Protein AF-A0AAW2PCG7-F1 (afdb_monomer_lite)

InterPro domains:
  IPR026899 1,3-beta-glucan synthase component FKS1-like, domain-1 [PF14288] (42-152)
  IPR026899 1,3-beta-glucan synthase component FKS1-like, domain-1 [SM01205] (40-154)

Secondary structure (DSSP, 8-state):
--HHHHHHHHHHHTHHHHHHHHHTT---S----SSTHHHHHHHHHHHHHHHHHHH-GGGGG-HHHHHHHHHHHHHHHHHHHHS-S---S---------TTHHIIIIIHHHHHHHHHHHHHTGGGTS-GGGS--HHHHHHGGGSGGGGGGTTTT-TTSTTT-------------

pLDDT: mean 79.37, std 17.83, range [31.77, 96.06]

Organism: NCBI:txid2727405

Foldseek 3Di:
DDPVVLVVVLCVLCVLLVVLCVLLVHDALQDADPDPRRSVSSVVLVVLLVVLCVLQVVLVLLSLLSSLVSRVVSVVVCCVPPNPDDPPPPDPPPPDPDPCCCNVQPRVLLVVLQVVLVVQCVVVPDDPVRGDHSVNLSVCSSDNCVCVCDVSGDCPDPSNDDVPVPPPPPPDD

Structure (mmCIF, N/CA/C/O backbone):
data_AF-A0AAW2PCG7-F1
#
_entry.id   AF-A0AAW2PCG7-F1
#
loop_
_atom_site.group_PDB
_atom_site.id
_atom_site.type_symbol
_atom_site.label_atom_id
_atom_site.label_alt_id
_atom_site.label_comp_id
_atom_site.label_asym_id
_atom_site.label_entity_id
_atom_site.label_seq_id
_atom_site.pdbx_PDB_ins_code
_atom_site.Cartn_x
_atom_site.Cartn_y
_atom_site.Cartn_z
_atom_site.occupancy
_atom_site.B_iso_or_equiv
_atom_site.auth_seq_id
_atom_site.auth_comp_id
_atom_site.auth_asym_id
_atom_site.auth_atom_id
_atom_site.pdbx_PDB_model_num
ATOM 1 N N . MET A 1 1 ? 22.331 11.248 -18.973 1.00 53.97 1 MET A N 1
ATOM 2 C CA . MET A 1 1 ? 22.014 10.977 -17.553 1.00 53.97 1 MET A CA 1
ATOM 3 C C . MET A 1 1 ? 22.483 9.570 -17.226 1.00 53.97 1 MET A C 1
ATOM 5 O O . MET A 1 1 ? 22.147 8.647 -17.962 1.00 53.97 1 MET A O 1
ATOM 9 N N . ASP A 1 2 ? 23.290 9.409 -16.181 1.00 66.88 2 ASP A N 1
ATOM 10 C CA . ASP A 1 2 ? 24.034 8.170 -15.940 1.00 66.88 2 ASP A CA 1
ATOM 11 C C . ASP A 1 2 ? 23.130 7.030 -15.456 1.00 66.88 2 ASP A C 1
ATOM 13 O O . ASP A 1 2 ? 22.464 7.136 -14.426 1.00 66.88 2 ASP A O 1
ATOM 17 N N . SER A 1 3 ? 23.147 5.901 -16.172 1.00 68.06 3 SER A N 1
ATOM 18 C CA . SER A 1 3 ? 22.437 4.658 -15.810 1.00 68.06 3 SER A CA 1
ATOM 19 C C . SER A 1 3 ? 22.744 4.192 -14.374 1.00 68.06 3 SER A C 1
ATOM 21 O O . SER A 1 3 ? 21.878 3.680 -13.664 1.00 68.06 3 SER A O 1
ATOM 23 N N . ASN A 1 4 ? 23.960 4.475 -13.897 1.00 78.56 4 ASN A N 1
ATOM 24 C CA . ASN A 1 4 ? 24.407 4.200 -12.531 1.00 78.56 4 ASN A CA 1
ATOM 25 C C . ASN A 1 4 ? 23.588 4.966 -11.467 1.00 78.56 4 ASN A C 1
ATOM 27 O O . ASN A 1 4 ? 23.285 4.421 -10.407 1.00 78.56 4 ASN A O 1
ATOM 31 N N . THR A 1 5 ? 23.180 6.204 -11.756 1.00 84.81 5 THR A N 1
ATOM 32 C CA . THR A 1 5 ? 22.424 7.057 -10.825 1.00 84.81 5 THR A CA 1
ATOM 33 C C . THR A 1 5 ? 20.992 6.564 -10.643 1.00 84.81 5 THR A C 1
ATOM 35 O O . THR A 1 5 ? 20.521 6.473 -9.510 1.00 84.81 5 THR A O 1
ATOM 38 N N . PHE A 1 6 ? 20.317 6.182 -11.732 1.00 81.12 6 PHE A N 1
ATOM 39 C CA . PHE A 1 6 ? 18.970 5.610 -11.657 1.00 81.12 6 PHE A CA 1
ATOM 40 C C . PHE A 1 6 ? 18.960 4.291 -10.894 1.00 81.12 6 PHE A C 1
ATOM 42 O O . PHE A 1 6 ? 18.102 4.098 -10.040 1.00 81.12 6 PHE A O 1
ATOM 49 N N . GLN A 1 7 ? 19.940 3.415 -11.134 1.00 83.31 7 GLN A N 1
ATOM 50 C CA . GLN A 1 7 ? 20.024 2.149 -10.409 1.00 83.31 7 GLN A CA 1
ATOM 51 C C . GLN A 1 7 ? 20.216 2.370 -8.902 1.00 83.31 7 GLN A C 1
ATOM 53 O O . GLN A 1 7 ? 19.465 1.812 -8.111 1.00 83.31 7 GLN A O 1
ATOM 58 N N . LYS A 1 8 ? 21.128 3.264 -8.496 1.00 88.06 8 LYS A N 1
ATOM 59 C CA . LYS A 1 8 ? 21.307 3.628 -7.078 1.00 88.06 8 LYS A CA 1
ATOM 60 C C . LYS A 1 8 ? 20.030 4.180 -6.443 1.00 88.06 8 LYS A C 1
ATOM 62 O O . LYS A 1 8 ? 19.757 3.914 -5.274 1.00 88.06 8 LYS A O 1
ATOM 67 N N . LEU A 1 9 ? 19.266 4.974 -7.194 1.00 88.25 9 LEU A N 1
ATOM 68 C CA . LEU A 1 9 ? 18.009 5.539 -6.716 1.00 88.25 9 LEU A CA 1
ATOM 69 C C . LEU A 1 9 ? 16.930 4.461 -6.562 1.00 88.25 9 LEU A C 1
ATOM 71 O O . LEU A 1 9 ? 16.275 4.424 -5.523 1.00 88.25 9 LEU A O 1
ATOM 75 N N . MET A 1 10 ? 16.801 3.561 -7.542 1.00 89.56 10 MET A N 1
ATOM 76 C CA . MET A 1 10 ? 15.923 2.390 -7.464 1.00 89.56 10 MET A CA 1
ATOM 77 C C . MET A 1 10 ? 16.259 1.546 -6.234 1.00 89.56 10 MET A C 1
ATOM 79 O O . MET A 1 10 ? 15.379 1.274 -5.424 1.00 89.56 10 MET A O 1
ATOM 83 N N . ASP A 1 11 ? 17.535 1.202 -6.049 1.00 89.69 11 ASP A N 1
ATOM 84 C CA . ASP A 1 11 ? 17.985 0.370 -4.932 1.00 89.69 11 ASP A CA 1
ATOM 85 C C . ASP A 1 11 ? 17.698 1.041 -3.584 1.00 89.69 11 ASP A C 1
ATOM 87 O O . ASP A 1 11 ? 17.338 0.373 -2.620 1.00 89.69 11 ASP A O 1
ATOM 91 N N . LYS A 1 12 ? 17.816 2.374 -3.501 1.00 92.38 12 LYS A N 1
ATOM 92 C CA . LYS A 1 12 ? 17.528 3.126 -2.273 1.00 92.38 12 LYS A CA 1
ATOM 93 C C . LYS A 1 12 ? 16.031 3.219 -1.978 1.00 92.38 12 LYS A C 1
ATOM 95 O O . LYS A 1 12 ? 15.640 3.009 -0.833 1.00 92.38 12 LYS A O 1
ATOM 100 N N . ILE A 1 13 ? 15.214 3.554 -2.977 1.00 91.75 13 ILE A N 1
ATOM 101 C CA . ILE A 1 13 ? 13.763 3.738 -2.815 1.00 91.75 13 ILE A CA 1
ATOM 102 C C . ILE A 1 13 ? 13.079 2.392 -2.568 1.00 91.75 13 ILE A C 1
ATOM 104 O O . ILE A 1 13 ? 12.290 2.259 -1.636 1.00 91.75 13 ILE A O 1
ATOM 108 N N . PHE A 1 14 ? 13.428 1.375 -3.354 1.00 94.44 14 PHE A N 1
ATOM 109 C CA . PHE A 1 14 ? 12.774 0.071 -3.316 1.00 94.44 14 PHE A CA 1
ATOM 110 C C . PHE A 1 14 ? 13.431 -0.925 -2.367 1.00 94.44 14 PHE A C 1
ATOM 112 O O . PHE A 1 14 ? 12.968 -2.059 -2.295 1.00 94.44 14 PHE A O 1
ATOM 119 N N . LYS A 1 15 ? 14.445 -0.527 -1.584 1.00 93.94 15 LYS A N 1
ATOM 120 C CA . LYS A 1 15 ? 15.087 -1.403 -0.590 1.00 93.94 15 LYS A CA 1
ATOM 121 C C . LYS A 1 15 ? 14.067 -2.085 0.322 1.00 93.94 15 LYS A C 1
ATOM 123 O O . LYS A 1 15 ? 14.149 -3.294 0.543 1.00 93.94 15 LYS A O 1
ATOM 128 N N . ASN A 1 16 ? 13.116 -1.310 0.849 1.00 92.75 16 ASN A N 1
ATOM 129 C CA . ASN A 1 16 ? 12.085 -1.844 1.734 1.00 92.75 16 ASN A CA 1
ATOM 130 C C . ASN A 1 16 ? 11.155 -2.796 0.982 1.00 92.75 16 ASN A C 1
ATOM 132 O O . ASN A 1 16 ? 10.966 -3.929 1.401 1.00 92.75 16 ASN A O 1
ATOM 136 N N . TYR A 1 17 ? 10.672 -2.371 -0.186 1.00 95.5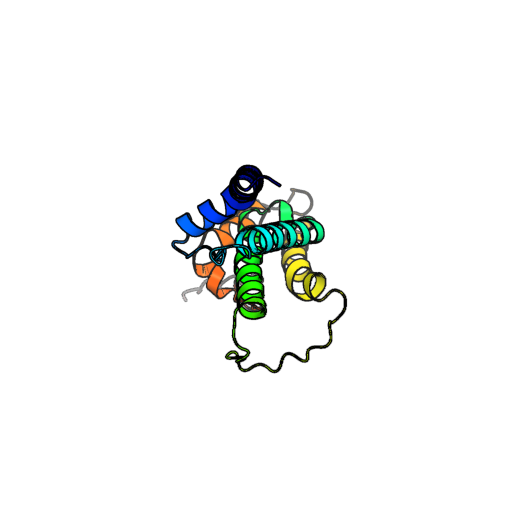6 17 TYR A N 1
ATOM 137 C CA . TYR A 1 17 ? 9.791 -3.168 -1.035 1.00 95.56 17 TYR A CA 1
ATOM 138 C C . TYR A 1 17 ? 10.409 -4.505 -1.462 1.00 95.56 17 TYR A C 1
ATOM 140 O O . TYR A 1 17 ? 9.765 -5.544 -1.366 1.00 95.56 17 TYR A O 1
ATOM 148 N N . GLN A 1 18 ? 11.673 -4.508 -1.883 1.00 93.81 18 GLN A N 1
ATOM 149 C CA . GLN A 1 18 ? 12.403 -5.728 -2.225 1.00 93.81 18 GLN A CA 1
ATOM 150 C C . GLN A 1 18 ? 12.571 -6.646 -1.010 1.00 93.81 18 GLN A C 1
ATOM 152 O O . GLN A 1 18 ? 12.459 -7.865 -1.141 1.00 93.81 18 GLN A O 1
ATOM 157 N N . SER A 1 19 ? 12.817 -6.073 0.172 1.00 94.81 19 SER A N 1
ATOM 158 C CA . SER A 1 19 ? 12.942 -6.842 1.416 1.00 94.81 19 SER A CA 1
ATOM 159 C C . SER A 1 19 ? 11.602 -7.457 1.824 1.00 94.81 19 SER A C 1
ATOM 161 O O . SER A 1 19 ? 11.557 -8.634 2.172 1.00 94.81 19 SER A O 1
ATOM 163 N N . TRP A 1 20 ? 10.516 -6.695 1.694 1.00 96.06 20 TRP A N 1
ATOM 164 C CA . TRP A 1 20 ? 9.143 -7.142 1.911 1.00 96.06 20 TRP A CA 1
ATOM 165 C C . TRP A 1 20 ? 8.744 -8.261 0.940 1.00 96.06 20 TRP A C 1
ATOM 167 O O . TRP A 1 20 ? 8.284 -9.313 1.376 1.00 96.06 20 TRP A O 1
ATOM 177 N N . CYS A 1 21 ? 9.023 -8.105 -0.361 1.00 94.31 21 CYS A N 1
ATOM 178 C CA . CYS A 1 21 ? 8.752 -9.146 -1.359 1.00 94.31 21 CYS A CA 1
ATOM 179 C C . CYS A 1 21 ? 9.522 -10.435 -1.057 1.00 94.31 21 CYS A C 1
ATOM 181 O O . CYS A 1 21 ? 8.969 -11.529 -1.122 1.00 94.31 21 CYS A O 1
ATOM 183 N N . LYS A 1 22 ? 10.803 -10.306 -0.683 1.00 93.69 22 LYS A N 1
ATOM 184 C CA . LYS A 1 22 ? 11.638 -11.446 -0.298 1.00 93.69 22 LYS A CA 1
ATOM 185 C C . LYS A 1 22 ? 11.087 -12.164 0.934 1.00 93.69 22 LYS A C 1
ATOM 187 O O . LYS A 1 22 ? 11.132 -13.389 0.975 1.00 93.69 22 LYS A O 1
ATOM 192 N N . TYR A 1 23 ? 10.610 -11.412 1.922 1.00 94.06 23 TYR A N 1
ATOM 193 C CA . TYR A 1 23 ? 10.042 -11.962 3.149 1.00 94.06 23 TYR A CA 1
ATOM 194 C C . TYR A 1 23 ? 8.734 -12.718 2.890 1.00 94.06 23 TYR A C 1
ATOM 196 O O . TYR A 1 23 ? 8.560 -13.816 3.400 1.00 94.06 23 TYR A O 1
ATOM 204 N N . LEU A 1 24 ? 7.848 -12.163 2.059 1.00 93.06 24 LEU A N 1
ATOM 205 C CA . LEU A 1 24 ? 6.571 -12.784 1.682 1.00 93.06 24 LEU A CA 1
ATOM 206 C C . LEU A 1 24 ? 6.679 -13.781 0.521 1.00 93.06 24 LEU A C 1
ATOM 208 O O . LEU A 1 24 ? 5.662 -14.208 -0.019 1.00 93.06 24 LEU A O 1
ATOM 212 N N . HIS A 1 25 ? 7.900 -14.104 0.089 1.00 91.62 25 HIS A N 1
ATOM 213 C CA . HIS A 1 25 ? 8.165 -15.009 -1.028 1.00 91.62 25 HIS A CA 1
ATOM 214 C C . HIS A 1 25 ? 7.415 -14.651 -2.329 1.00 91.62 25 HIS A C 1
ATOM 216 O O . HIS A 1 25 ? 7.074 -15.534 -3.116 1.00 91.62 25 HIS A O 1
ATOM 222 N N . CYS A 1 26 ? 7.187 -13.358 -2.587 1.00 90.50 26 CYS A N 1
ATOM 223 C CA . CYS A 1 26 ? 6.535 -12.878 -3.805 1.00 90.50 26 CYS A CA 1
ATOM 224 C C . CYS A 1 26 ? 7.533 -12.239 -4.784 1.00 90.50 26 CYS A C 1
ATOM 226 O O . CYS A 1 26 ? 8.613 -11.772 -4.411 1.00 90.50 26 CYS A O 1
ATOM 228 N N . THR A 1 27 ? 7.174 -12.235 -6.070 1.00 89.38 27 THR A N 1
ATOM 229 C CA . THR A 1 27 ? 8.021 -11.655 -7.121 1.00 89.38 27 THR A CA 1
ATOM 230 C C . THR A 1 27 ? 7.854 -10.132 -7.136 1.00 89.38 27 THR A C 1
ATOM 232 O O . THR A 1 27 ? 6.720 -9.659 -7.186 1.00 89.38 27 THR A O 1
ATOM 235 N N . PRO A 1 28 ? 8.939 -9.338 -7.098 1.00 89.75 28 PRO A N 1
ATOM 236 C CA . PRO A 1 28 ? 8.837 -7.886 -7.200 1.00 89.75 28 PRO A CA 1
ATOM 237 C C . PRO A 1 28 ? 8.317 -7.441 -8.575 1.00 89.75 28 PRO A C 1
ATOM 239 O O . PRO A 1 28 ? 8.891 -7.804 -9.600 1.00 89.75 28 PRO A O 1
ATOM 242 N N . ASN A 1 29 ? 7.321 -6.554 -8.600 1.00 89.31 29 ASN A N 1
ATOM 243 C CA . ASN A 1 29 ? 6.749 -5.977 -9.824 1.00 89.31 29 ASN A CA 1
ATOM 244 C C . ASN A 1 29 ? 7.576 -4.778 -10.319 1.00 89.31 29 ASN A C 1
ATOM 246 O O . ASN A 1 29 ? 7.074 -3.667 -10.466 1.00 89.31 29 ASN A O 1
ATOM 250 N N . LEU A 1 30 ? 8.876 -4.997 -10.529 1.00 85.19 30 LEU A N 1
ATOM 251 C CA . LEU A 1 30 ? 9.836 -4.005 -11.038 1.00 85.19 30 LEU A CA 1
ATOM 252 C C . LEU A 1 30 ? 10.434 -4.448 -12.381 1.00 85.19 30 LEU A C 1
ATOM 254 O O . LEU A 1 30 ? 11.614 -4.212 -12.660 1.00 85.19 30 LEU A O 1
ATOM 258 N N . GLU A 1 31 ? 9.637 -5.138 -13.196 1.00 78.81 31 GLU A N 1
ATOM 259 C CA . GLU A 1 31 ? 10.074 -5.616 -14.501 1.00 78.81 31 GLU A CA 1
ATOM 260 C C . GLU A 1 31 ? 10.397 -4.447 -15.427 1.00 78.81 31 GLU A C 1
ATOM 262 O O . GLU A 1 31 ? 9.618 -3.518 -15.626 1.00 78.81 31 GLU A O 1
ATOM 267 N N . CYS A 1 32 ? 11.597 -4.491 -15.993 1.00 71.94 32 CYS A N 1
ATOM 268 C CA . CYS A 1 32 ? 12.137 -3.399 -16.771 1.00 71.94 32 CYS A CA 1
ATOM 269 C C . CYS A 1 32 ? 12.572 -3.937 -18.138 1.00 71.94 32 CYS A C 1
ATOM 271 O O . CYS A 1 32 ? 13.465 -4.791 -18.186 1.00 71.94 32 CYS A O 1
ATOM 273 N N . PRO A 1 33 ? 11.969 -3.473 -19.247 1.00 71.88 33 PRO A N 1
ATOM 274 C CA . PRO A 1 33 ? 12.361 -3.908 -20.578 1.00 71.88 33 PRO A CA 1
ATOM 275 C C . PRO A 1 33 ? 13.833 -3.586 -20.845 1.00 71.88 33 PRO A C 1
ATOM 277 O O . PRO A 1 33 ? 14.361 -2.564 -20.399 1.00 71.88 33 PRO A O 1
ATOM 280 N N . TRP A 1 34 ? 14.490 -4.449 -21.616 1.00 68.88 34 TRP A N 1
ATOM 281 C CA . TRP A 1 34 ? 15.884 -4.262 -22.010 1.00 68.88 34 TRP A CA 1
ATOM 282 C C . TRP A 1 34 ? 16.008 -3.118 -23.034 1.00 68.88 34 TRP A C 1
ATOM 284 O O . TRP A 1 34 ? 15.089 -2.862 -23.814 1.00 68.88 34 TRP A O 1
ATOM 294 N N . GLY A 1 35 ? 17.157 -2.435 -23.045 1.00 72.94 35 GLY A N 1
ATOM 295 C CA . GLY A 1 35 ? 17.452 -1.338 -23.979 1.00 72.94 35 GLY A CA 1
ATOM 296 C C . GLY A 1 35 ? 16.961 0.038 -23.511 1.00 72.94 35 GLY A C 1
ATOM 297 O O . GLY A 1 35 ? 16.889 0.312 -22.312 1.00 72.94 35 GLY A O 1
ATOM 298 N N . ASP A 1 36 ? 16.623 0.911 -24.462 1.00 70.00 36 ASP A N 1
ATOM 299 C CA . ASP A 1 36 ? 16.361 2.344 -24.223 1.00 70.00 36 ASP A CA 1
ATOM 300 C C . ASP A 1 36 ? 15.145 2.622 -23.319 1.00 70.00 36 ASP A C 1
ATOM 302 O O . ASP A 1 36 ? 15.051 3.673 -22.684 1.00 70.00 36 ASP A O 1
ATOM 306 N N . ARG A 1 37 ? 14.231 1.653 -23.185 1.00 76.69 37 ARG A N 1
ATOM 307 C CA . ARG A 1 37 ? 13.043 1.754 -22.317 1.00 76.69 37 ARG A CA 1
ATOM 308 C C . ARG A 1 37 ? 13.323 1.471 -20.840 1.00 76.69 37 ARG A C 1
ATOM 310 O O . ARG A 1 37 ? 12.449 1.699 -19.998 1.00 76.69 37 ARG A O 1
ATOM 317 N N . ARG A 1 38 ? 14.538 1.027 -20.498 1.00 81.56 38 ARG A N 1
ATOM 318 C CA . ARG A 1 38 ? 14.905 0.685 -19.119 1.00 81.56 38 ARG A CA 1
ATOM 319 C C . ARG A 1 38 ? 14.827 1.899 -18.192 1.00 81.56 38 ARG A C 1
ATOM 321 O O . ARG A 1 38 ? 14.172 1.867 -17.154 1.00 81.56 38 ARG A O 1
ATOM 328 N N . GLN A 1 39 ? 15.473 2.996 -18.582 1.00 82.50 39 GLN A N 1
ATOM 329 C CA . GLN A 1 39 ? 15.529 4.210 -17.759 1.00 82.50 39 GLN A CA 1
ATOM 330 C C . GLN A 1 39 ? 14.146 4.851 -17.596 1.00 82.50 39 GLN A C 1
ATOM 332 O O . GLN A 1 39 ? 13.805 5.316 -16.512 1.00 82.50 39 GLN A O 1
ATOM 337 N N . GLN A 1 40 ? 13.331 4.824 -18.653 1.00 84.06 40 GLN A N 1
ATOM 338 C CA . GLN A 1 40 ? 11.954 5.316 -18.612 1.00 84.06 40 GLN A CA 1
ATOM 339 C C . GLN A 1 40 ? 11.110 4.512 -17.619 1.00 84.06 40 GLN A C 1
ATOM 341 O O . GLN A 1 40 ? 10.444 5.097 -16.774 1.00 84.06 40 GLN A O 1
ATOM 346 N N . SER A 1 41 ? 11.199 3.181 -17.654 1.00 85.56 41 SER A N 1
ATOM 347 C CA . SER A 1 41 ? 10.443 2.318 -16.737 1.00 85.56 41 SER A CA 1
ATOM 348 C C . SER A 1 41 ? 10.895 2.500 -15.284 1.00 85.56 41 SER A C 1
ATOM 350 O O . SER A 1 41 ? 10.064 2.604 -14.389 1.00 85.56 41 SER A O 1
ATOM 352 N N . GLN A 1 42 ? 12.206 2.635 -15.041 1.00 87.69 42 GLN A N 1
ATOM 353 C CA . GLN A 1 42 ? 12.738 2.977 -13.714 1.00 87.69 42 GLN A CA 1
ATOM 354 C C . GLN A 1 42 ? 12.172 4.307 -13.203 1.00 87.69 42 GLN A C 1
ATOM 356 O O . GLN A 1 42 ? 11.725 4.388 -12.061 1.00 87.69 42 GLN A O 1
ATOM 361 N N . LEU A 1 43 ? 12.149 5.338 -14.053 1.00 89.00 43 LEU A N 1
ATOM 362 C CA . LEU A 1 43 ? 11.574 6.631 -13.697 1.00 89.00 43 LEU A CA 1
ATOM 363 C C . LEU A 1 43 ? 10.074 6.525 -13.397 1.00 89.00 43 LEU A C 1
ATOM 365 O O . LEU A 1 43 ? 9.621 7.137 -12.436 1.00 89.00 43 LEU A O 1
ATOM 369 N N . LEU A 1 44 ? 9.324 5.728 -14.163 1.00 90.44 44 LEU A N 1
ATOM 370 C CA . LEU A 1 44 ? 7.895 5.498 -13.933 1.00 90.44 44 LEU A CA 1
ATOM 371 C C . LEU A 1 44 ? 7.635 4.812 -12.591 1.00 90.44 44 LEU A C 1
ATOM 373 O O . LEU A 1 44 ? 6.787 5.280 -11.838 1.00 90.44 44 LEU A O 1
ATOM 377 N N . TYR A 1 45 ? 8.397 3.773 -12.237 1.00 91.81 45 TYR A N 1
ATOM 378 C CA . TYR A 1 45 ? 8.270 3.135 -10.923 1.00 91.81 45 TYR A CA 1
ATOM 379 C C . TYR A 1 45 ? 8.607 4.096 -9.782 1.00 91.81 45 TYR A C 1
ATOM 381 O O . TYR A 1 45 ? 7.875 4.157 -8.795 1.00 91.81 45 TYR A O 1
ATOM 389 N N . ILE A 1 46 ? 9.686 4.876 -9.915 1.00 92.00 46 ILE A N 1
ATOM 390 C CA . ILE A 1 46 ? 10.064 5.888 -8.919 1.00 92.00 46 ILE A CA 1
ATOM 391 C C . ILE A 1 46 ? 8.958 6.935 -8.775 1.00 92.00 46 ILE A C 1
ATOM 393 O O . ILE A 1 46 ? 8.558 7.250 -7.656 1.00 92.00 46 ILE A O 1
ATOM 397 N N . ALA A 1 47 ? 8.451 7.457 -9.893 1.00 93.00 47 ALA A N 1
ATOM 398 C CA . ALA A 1 47 ? 7.371 8.432 -9.901 1.00 93.00 47 ALA A CA 1
ATOM 399 C C . ALA A 1 47 ? 6.110 7.860 -9.243 1.00 93.00 47 ALA A C 1
ATOM 401 O O . ALA A 1 47 ? 5.547 8.505 -8.364 1.00 93.00 47 ALA A O 1
ATOM 402 N N . LEU A 1 48 ? 5.721 6.630 -9.590 1.00 93.31 48 LEU A N 1
ATOM 403 C CA . LEU A 1 48 ? 4.587 5.932 -8.987 1.00 93.31 48 LEU A CA 1
ATOM 404 C C . LEU A 1 48 ? 4.743 5.816 -7.466 1.00 93.31 48 LEU A C 1
ATOM 406 O O . LEU A 1 48 ? 3.829 6.172 -6.728 1.00 93.31 48 LEU A O 1
ATOM 410 N N . TYR A 1 49 ? 5.909 5.379 -6.985 1.00 94.38 49 TYR A N 1
ATOM 411 C CA . TYR A 1 49 ? 6.168 5.271 -5.550 1.00 94.38 49 TYR A CA 1
ATOM 412 C C . TYR A 1 49 ? 6.066 6.626 -4.839 1.00 94.38 49 TYR A C 1
ATOM 414 O O . TYR A 1 49 ? 5.472 6.716 -3.767 1.00 94.38 49 TYR A O 1
ATOM 422 N N . LEU A 1 50 ? 6.613 7.692 -5.432 1.00 93.88 50 LEU A N 1
ATOM 423 C CA . LEU A 1 50 ? 6.555 9.039 -4.858 1.00 93.88 50 LEU A CA 1
ATOM 424 C C . LEU A 1 50 ? 5.135 9.622 -4.861 1.00 93.88 50 LEU A C 1
ATOM 426 O O . LEU A 1 50 ? 4.773 10.305 -3.906 1.00 93.88 50 LEU A O 1
ATOM 430 N N . LEU A 1 51 ? 4.330 9.333 -5.887 1.00 93.12 51 LEU A N 1
ATOM 431 C CA . LEU A 1 51 ? 2.918 9.725 -5.944 1.00 93.12 51 LEU A CA 1
ATOM 432 C C . LEU A 1 51 ? 2.110 9.027 -4.847 1.00 93.12 51 LEU A C 1
ATOM 434 O O . LEU A 1 51 ? 1.421 9.692 -4.077 1.00 93.12 51 LEU A O 1
ATOM 438 N N . ILE A 1 52 ? 2.269 7.707 -4.711 1.00 93.50 5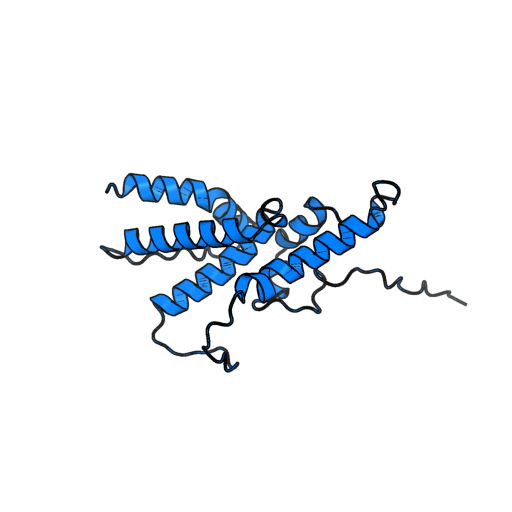2 ILE A N 1
ATOM 439 C CA . ILE A 1 52 ? 1.647 6.935 -3.627 1.00 93.50 52 ILE A CA 1
ATOM 440 C C . ILE A 1 52 ? 2.080 7.503 -2.272 1.00 93.50 52 ILE A C 1
ATOM 442 O O . ILE A 1 52 ? 1.247 7.733 -1.401 1.00 93.50 52 ILE A O 1
ATOM 446 N N . TRP A 1 53 ? 3.377 7.770 -2.093 1.00 93.81 53 TRP A N 1
ATOM 447 C CA . TRP A 1 53 ? 3.913 8.324 -0.852 1.00 93.81 53 TRP A CA 1
ATOM 448 C C . TRP A 1 53 ? 3.351 9.718 -0.527 1.00 93.81 53 TRP A C 1
ATOM 450 O O . TRP A 1 53 ? 3.083 10.004 0.641 1.00 93.81 53 TRP A O 1
ATOM 460 N N . GLY A 1 54 ? 3.153 10.569 -1.539 1.00 92.81 54 GLY A N 1
ATOM 461 C CA . GLY A 1 54 ? 2.579 11.909 -1.387 1.00 92.81 54 GLY A CA 1
ATOM 462 C C . GLY A 1 54 ? 1.124 11.887 -0.913 1.00 92.81 54 GLY A C 1
ATOM 463 O O . GLY A 1 54 ? 0.755 12.665 -0.036 1.00 92.81 54 GLY A O 1
ATOM 464 N N . GLU A 1 55 ? 0.332 10.949 -1.428 1.00 92.00 55 GLU A N 1
ATOM 465 C CA . GLU A 1 55 ? -1.096 10.800 -1.113 1.00 92.00 55 GLU A CA 1
ATOM 466 C C . GLU A 1 55 ? -1.360 9.941 0.139 1.00 92.00 55 GLU A C 1
ATOM 468 O O . GLU A 1 55 ? -2.405 10.052 0.778 1.00 92.00 55 GLU A O 1
ATOM 473 N N . ALA A 1 56 ? -0.407 9.097 0.549 1.00 90.12 56 ALA A N 1
ATOM 474 C CA . ALA A 1 56 ? -0.569 8.160 1.665 1.00 90.12 56 ALA A CA 1
ATOM 475 C C . ALA A 1 56 ? -0.859 8.833 3.025 1.00 90.12 56 ALA A C 1
ATOM 477 O O . ALA A 1 56 ? -1.389 8.185 3.930 1.00 90.12 56 ALA A O 1
ATOM 478 N N . SER A 1 57 ? -0.529 10.118 3.211 1.00 88.38 57 SER A N 1
ATOM 479 C CA . SER A 1 57 ? -0.765 10.842 4.471 1.00 88.38 57 SER A CA 1
ATOM 480 C C . SER A 1 57 ? -0.203 10.071 5.686 1.00 88.38 57 SER A C 1
ATOM 482 O O . SER A 1 57 ? 0.988 9.764 5.713 1.00 88.38 57 SER A O 1
ATOM 484 N N . ASN A 1 58 ? -1.016 9.722 6.689 1.00 88.12 58 ASN A N 1
ATOM 485 C CA . ASN A 1 58 ? -0.586 8.956 7.869 1.00 88.12 58 ASN A CA 1
ATOM 486 C C . ASN A 1 58 ? -0.191 7.498 7.562 1.00 88.12 58 ASN A C 1
ATOM 488 O O . ASN A 1 58 ? 0.513 6.886 8.362 1.00 88.12 58 ASN A O 1
ATOM 492 N N . 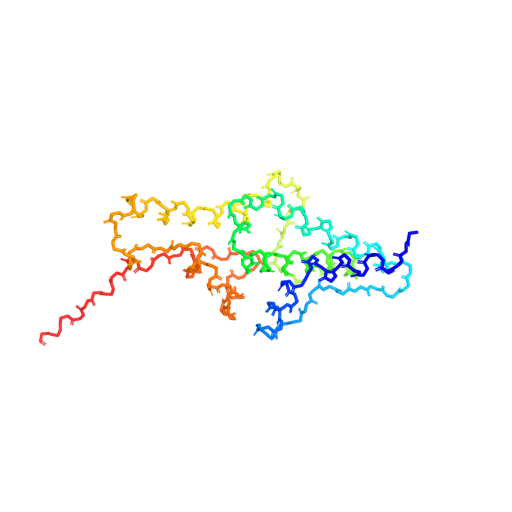ILE A 1 59 ? -0.599 6.932 6.421 1.00 90.94 59 ILE A N 1
ATOM 493 C CA . ILE A 1 59 ? -0.268 5.549 6.031 1.00 90.94 59 ILE A CA 1
ATOM 494 C C . ILE A 1 59 ? 1.235 5.390 5.777 1.00 90.94 59 ILE A C 1
ATOM 496 O O . ILE A 1 59 ? 1.771 4.301 5.942 1.00 90.94 59 ILE A O 1
ATOM 500 N N . ARG A 1 60 ? 1.961 6.478 5.477 1.00 92.19 60 ARG A N 1
ATOM 501 C CA . ARG A 1 60 ? 3.423 6.453 5.273 1.00 92.19 60 ARG A CA 1
ATOM 502 C C . ARG A 1 60 ? 4.222 5.942 6.477 1.00 92.19 60 ARG A C 1
ATOM 504 O O . ARG A 1 60 ? 5.393 5.614 6.323 1.00 92.19 60 ARG A O 1
ATOM 511 N N . PHE A 1 61 ? 3.612 5.907 7.663 1.00 90.50 61 PHE A N 1
ATOM 512 C CA . PHE A 1 61 ? 4.207 5.339 8.875 1.00 90.50 61 PHE A CA 1
ATOM 513 C C . PHE A 1 61 ? 4.039 3.814 8.976 1.00 90.50 61 PHE A C 1
ATOM 515 O O . PHE A 1 61 ? 4.512 3.222 9.938 1.00 90.50 61 PHE A O 1
ATOM 522 N N . MET A 1 62 ? 3.392 3.186 7.990 1.00 94.31 62 MET A N 1
ATOM 523 C CA . MET A 1 62 ? 3.228 1.738 7.843 1.00 94.31 62 MET A CA 1
ATOM 524 C C . MET A 1 62 ? 3.942 1.290 6.552 1.00 94.31 62 MET A C 1
ATOM 526 O O . MET A 1 62 ? 3.318 1.234 5.485 1.00 94.31 62 MET A O 1
ATOM 530 N N . PRO A 1 63 ? 5.269 1.066 6.601 1.00 93.19 63 PRO A N 1
ATOM 531 C CA . PRO A 1 63 ? 6.071 0.817 5.406 1.00 93.19 63 PRO A CA 1
ATOM 532 C C . PRO A 1 63 ? 5.622 -0.413 4.606 1.00 93.19 63 PRO A C 1
ATOM 534 O O . PRO A 1 63 ? 5.727 -0.415 3.380 1.00 93.19 63 PRO A O 1
ATOM 537 N N . GLU A 1 64 ? 5.092 -1.443 5.256 1.00 95.31 64 GLU A N 1
ATOM 538 C CA . GLU A 1 64 ? 4.655 -2.682 4.613 1.00 95.31 64 GLU A CA 1
ATOM 539 C C . GLU A 1 64 ? 3.273 -2.547 3.985 1.00 95.31 64 GLU A C 1
ATOM 541 O O . GLU A 1 64 ? 3.048 -3.046 2.882 1.00 95.31 64 GLU A O 1
ATOM 546 N N . CYS A 1 65 ? 2.386 -1.769 4.608 1.00 95.12 65 CYS A N 1
ATOM 547 C CA . CYS A 1 65 ? 1.152 -1.316 3.965 1.00 95.12 65 CYS A CA 1
ATOM 548 C C . CYS A 1 65 ? 1.460 -0.555 2.664 1.00 95.12 65 CYS A C 1
ATOM 550 O O . CYS A 1 65 ? 0.856 -0.804 1.619 1.00 95.12 65 CYS A O 1
ATOM 552 N N . LEU A 1 66 ? 2.469 0.322 2.694 1.00 94.88 66 LEU A N 1
ATOM 553 C CA . LEU A 1 66 ? 2.919 1.046 1.506 1.00 94.88 66 LEU A CA 1
ATOM 554 C C . LEU A 1 66 ? 3.493 0.100 0.436 1.00 94.88 66 LEU A C 1
ATOM 556 O O . LEU A 1 66 ? 3.236 0.291 -0.753 1.00 94.88 66 LEU A O 1
ATOM 560 N N . CYS A 1 67 ? 4.229 -0.940 0.846 1.00 95.62 67 CYS A N 1
ATOM 561 C CA . CYS A 1 67 ? 4.739 -1.969 -0.063 1.00 95.62 67 CYS A CA 1
ATOM 562 C C . CYS A 1 67 ? 3.610 -2.749 -0.740 1.00 95.62 67 CYS A C 1
ATOM 564 O O . CYS A 1 67 ? 3.696 -2.987 -1.942 1.00 95.62 67 CYS A O 1
ATOM 566 N N . TYR A 1 68 ? 2.545 -3.086 -0.009 1.00 95.56 68 TYR A N 1
ATOM 567 C CA . TYR A 1 68 ? 1.361 -3.748 -0.558 1.00 95.56 68 TYR A CA 1
ATOM 568 C C . TYR A 1 68 ? 0.669 -2.896 -1.630 1.00 95.56 68 TYR A C 1
ATOM 570 O O . TYR A 1 68 ? 0.429 -3.373 -2.740 1.00 95.56 68 TYR A O 1
ATOM 578 N N . ILE A 1 69 ? 0.409 -1.617 -1.331 1.00 95.06 69 ILE A N 1
ATOM 579 C CA . ILE A 1 69 ? -0.203 -0.677 -2.285 1.00 95.06 69 ILE A CA 1
ATOM 580 C C . ILE A 1 69 ? 0.672 -0.549 -3.536 1.00 95.06 69 ILE A C 1
ATOM 582 O O . ILE A 1 69 ? 0.186 -0.696 -4.659 1.00 95.06 69 ILE A O 1
ATOM 586 N N . PHE A 1 70 ? 1.977 -0.328 -3.348 1.00 95.75 70 PHE A N 1
ATOM 587 C CA . PHE A 1 70 ? 2.915 -0.225 -4.460 1.00 95.75 70 PHE A CA 1
ATOM 588 C C . PHE A 1 70 ? 2.961 -1.514 -5.291 1.00 95.75 70 PHE A C 1
ATOM 590 O O . PHE A 1 70 ? 2.960 -1.433 -6.515 1.00 95.75 70 PHE A O 1
ATOM 597 N N . HIS A 1 71 ? 2.959 -2.692 -4.657 1.00 94.75 71 HIS A N 1
ATOM 598 C CA . HIS A 1 71 ? 3.011 -3.983 -5.344 1.00 94.75 71 HIS A CA 1
ATOM 599 C C . HIS A 1 71 ? 1.892 -4.114 -6.382 1.00 94.75 71 HIS A C 1
ATOM 601 O O . HIS A 1 71 ? 2.158 -4.462 -7.534 1.00 94.75 71 HIS A O 1
ATOM 607 N N . HIS A 1 72 ? 0.655 -3.811 -5.988 1.00 93.06 72 HIS A N 1
ATOM 608 C CA . HIS A 1 72 ? -0.498 -3.934 -6.872 1.00 93.06 72 HIS A CA 1
ATOM 609 C C . HIS A 1 72 ? -0.538 -2.847 -7.949 1.00 93.06 72 HIS A C 1
ATOM 611 O O . HIS A 1 72 ? -0.722 -3.166 -9.123 1.00 93.06 72 HIS A O 1
ATOM 617 N N . MET A 1 73 ? -0.281 -1.587 -7.591 1.00 92.38 73 MET A N 1
ATOM 618 C CA . MET A 1 73 ? -0.269 -0.499 -8.574 1.00 92.38 73 MET A CA 1
ATOM 619 C C . MET A 1 73 ? 0.853 -0.646 -9.603 1.00 92.38 73 MET A C 1
ATOM 621 O O . MET A 1 73 ? 0.663 -0.340 -10.777 1.00 92.38 73 MET A O 1
ATOM 625 N N . ALA A 1 74 ? 2.023 -1.140 -9.190 1.00 91.94 74 ALA A N 1
ATOM 626 C CA . ALA A 1 74 ? 3.127 -1.417 -10.101 1.00 91.94 74 ALA A CA 1
ATOM 627 C C . ALA A 1 74 ? 2.764 -2.520 -11.109 1.00 91.94 74 ALA A C 1
ATOM 629 O O . ALA A 1 74 ? 3.132 -2.415 -12.280 1.00 91.94 74 ALA A O 1
ATOM 630 N N . ASN A 1 75 ? 1.997 -3.532 -10.684 1.00 90.00 75 ASN A N 1
ATOM 631 C CA . ASN A 1 75 ? 1.470 -4.570 -11.570 1.00 90.00 75 ASN A CA 1
ATOM 632 C C . ASN A 1 75 ? 0.443 -4.014 -12.574 1.00 90.00 75 ASN A C 1
ATOM 634 O O . ASN A 1 75 ? 0.532 -4.301 -13.765 1.00 90.00 75 ASN A O 1
ATOM 638 N N . GLU A 1 76 ? -0.499 -3.177 -12.125 1.00 87.94 76 GLU A N 1
ATOM 639 C CA . GLU A 1 76 ? -1.478 -2.519 -13.009 1.00 87.94 76 GLU A CA 1
ATOM 640 C C . GLU A 1 76 ? -0.807 -1.582 -14.021 1.00 87.94 76 GLU A C 1
ATOM 642 O O . GLU A 1 76 ? -1.150 -1.584 -15.208 1.00 87.94 76 GLU A O 1
ATOM 647 N N . MET A 1 77 ? 0.196 -0.819 -13.574 1.00 87.38 77 MET A N 1
ATOM 648 C CA . MET A 1 77 ? 0.997 0.040 -14.442 1.00 87.38 77 MET A CA 1
ATOM 649 C C . MET A 1 77 ? 1.745 -0.790 -15.490 1.00 87.38 77 MET A C 1
ATOM 651 O O . MET A 1 77 ? 1.714 -0.449 -16.671 1.00 87.38 77 MET A O 1
ATOM 655 N N . TYR A 1 78 ? 2.378 -1.898 -15.090 1.00 84.88 78 TYR A N 1
ATOM 656 C CA . TYR A 1 78 ? 3.065 -2.790 -16.024 1.00 84.88 78 TYR A CA 1
ATOM 657 C C . TYR A 1 78 ? 2.103 -3.375 -17.069 1.00 84.88 78 TYR A C 1
ATOM 659 O O . TYR A 1 78 ? 2.385 -3.305 -18.265 1.00 84.88 78 TYR A O 1
ATOM 667 N N . GLY A 1 79 ? 0.935 -3.869 -16.643 1.00 82.25 79 GLY A N 1
ATOM 668 C CA . GLY A 1 79 ? -0.099 -4.381 -17.548 1.00 82.25 79 GLY A CA 1
ATOM 669 C C . GLY A 1 79 ? -0.611 -3.328 -18.536 1.00 82.25 79 GLY A C 1
ATOM 670 O O . GLY A 1 79 ? -0.818 -3.637 -19.705 1.00 82.25 79 GLY A O 1
ATOM 671 N N . THR A 1 80 ? -0.737 -2.074 -18.098 1.00 81.31 80 THR A N 1
ATOM 672 C CA . THR A 1 80 ? -1.166 -0.951 -18.950 1.00 81.31 80 THR A CA 1
ATOM 673 C C . THR A 1 80 ? -0.089 -0.529 -19.957 1.00 81.31 80 THR A C 1
ATOM 675 O O . THR A 1 80 ? -0.409 -0.168 -21.087 1.00 81.31 80 THR A O 1
ATOM 678 N N . LEU A 1 81 ? 1.190 -0.561 -19.567 1.00 76.44 81 LEU A N 1
ATOM 679 C CA . LEU A 1 81 ? 2.311 -0.106 -20.401 1.00 76.44 81 LEU A CA 1
ATOM 680 C C . LEU A 1 81 ? 2.823 -1.170 -21.381 1.00 76.44 81 LEU A C 1
ATOM 682 O O . LEU A 1 81 ? 3.295 -0.820 -22.465 1.00 76.44 81 LEU A O 1
ATOM 686 N N . PHE A 1 82 ? 2.784 -2.448 -20.993 1.00 73.12 82 PHE A N 1
ATOM 687 C CA . PHE A 1 82 ? 3.428 -3.548 -21.724 1.00 73.12 82 PHE A CA 1
ATOM 688 C C . PHE A 1 82 ? 2.478 -4.685 -22.110 1.00 73.12 82 PHE A C 1
ATOM 690 O O . PHE A 1 82 ? 2.847 -5.533 -22.924 1.00 73.12 82 PHE A O 1
ATOM 697 N N . GLY A 1 83 ? 1.260 -4.715 -21.567 1.00 65.31 83 GLY A N 1
ATOM 698 C CA . GLY A 1 83 ? 0.232 -5.653 -21.994 1.00 65.31 83 GLY A CA 1
ATOM 699 C C . GLY A 1 83 ? -0.376 -5.237 -23.333 1.00 65.31 83 GLY A C 1
ATOM 700 O O . GLY A 1 83 ? -0.837 -4.110 -23.502 1.00 65.31 83 GLY A O 1
ATOM 701 N N . ASN A 1 84 ? -0.439 -6.166 -24.290 1.00 48.91 84 ASN A N 1
ATOM 702 C CA . ASN A 1 84 ? -1.395 -6.048 -25.390 1.00 48.91 84 ASN A CA 1
ATOM 703 C C . ASN A 1 84 ? -2.788 -6.132 -24.765 1.00 48.91 84 ASN A C 1
ATOM 705 O O . ASN A 1 84 ? -3.090 -7.136 -24.126 1.00 48.91 84 ASN A O 1
ATOM 709 N N . VAL A 1 85 ? -3.600 -5.087 -24.910 1.00 48.81 85 VAL A N 1
ATOM 710 C CA . VAL A 1 85 ? -4.937 -4.955 -24.312 1.00 48.81 85 VAL A CA 1
ATOM 711 C C . VAL A 1 85 ? -5.767 -6.238 -24.474 1.00 48.81 85 VAL A C 1
ATOM 713 O O . VAL A 1 85 ? -6.442 -6.448 -25.477 1.00 48.81 85 VAL A O 1
ATOM 716 N N . GLN A 1 86 ? -5.760 -7.082 -23.447 1.00 39.56 86 GLN A N 1
ATOM 717 C CA . GLN A 1 86 ? -6.874 -7.939 -23.086 1.00 39.56 86 GLN A CA 1
ATOM 718 C C . GLN A 1 86 ? -7.074 -7.774 -21.588 1.00 39.56 86 GLN A C 1
ATOM 720 O O . GLN A 1 86 ? -6.373 -8.354 -20.763 1.00 39.56 86 GLN A O 1
ATOM 725 N N . HIS A 1 87 ? -8.048 -6.927 -21.263 1.00 40.75 87 HIS A N 1
ATOM 726 C CA . HIS A 1 87 ? -8.752 -6.929 -19.992 1.00 40.75 87 HIS A CA 1
ATOM 727 C C . HIS A 1 87 ? -9.217 -8.363 -19.678 1.00 40.75 87 HIS A C 1
ATOM 729 O O . HIS A 1 87 ? -10.311 -8.764 -20.068 1.00 40.75 87 HIS A O 1
ATOM 735 N N . VAL A 1 88 ? -8.395 -9.150 -18.982 1.00 37.16 88 VAL A N 1
ATOM 736 C CA . VAL A 1 88 ? -8.797 -10.440 -18.400 1.00 37.16 88 VAL A CA 1
ATOM 737 C C . VAL A 1 88 ? -8.922 -10.276 -16.889 1.00 37.16 88 VAL A C 1
ATOM 739 O O . VAL A 1 88 ? -8.305 -10.970 -16.093 1.00 37.16 88 VAL A O 1
ATOM 742 N N . THR A 1 89 ? -9.775 -9.337 -16.499 1.00 39.25 89 THR A N 1
ATOM 743 C CA . THR A 1 89 ? -10.449 -9.361 -15.202 1.00 39.25 89 THR A CA 1
ATOM 744 C C . THR A 1 89 ? -11.844 -8.824 -15.475 1.00 39.25 89 THR A C 1
ATOM 746 O O . THR A 1 89 ? -12.007 -7.652 -15.801 1.00 39.25 89 THR A O 1
ATOM 749 N N . GLY A 1 90 ? -12.837 -9.717 -15.475 1.00 31.77 90 GLY A N 1
ATOM 750 C CA . GLY A 1 90 ? -14.223 -9.468 -15.885 1.00 31.77 90 GLY A CA 1
ATOM 751 C C . GLY A 1 90 ? -14.996 -8.528 -14.958 1.00 31.77 90 GLY A C 1
ATOM 752 O O . GLY A 1 90 ? -15.985 -8.926 -14.354 1.00 31.77 90 GLY A O 1
ATOM 753 N N . GLY A 1 91 ? -14.559 -7.278 -14.870 1.00 35.22 91 GLY A N 1
ATOM 754 C CA . GLY A 1 91 ? -15.311 -6.155 -14.340 1.00 35.22 91 GLY A CA 1
ATOM 755 C C . GLY A 1 91 ? -15.121 -4.989 -15.296 1.00 35.22 91 GLY A C 1
ATOM 756 O O . GLY A 1 91 ? -14.001 -4.536 -15.516 1.00 35.22 91 GLY A O 1
ATOM 757 N N . THR A 1 92 ? -16.207 -4.529 -15.908 1.00 34.28 92 THR A N 1
ATOM 758 C CA . THR A 1 92 ? -16.249 -3.298 -16.701 1.00 34.28 92 THR A CA 1
ATOM 759 C C . THR A 1 92 ? -15.878 -2.112 -15.814 1.00 34.28 92 THR A C 1
ATOM 761 O O . THR A 1 92 ? -16.748 -1.501 -15.195 1.00 34.28 92 THR A O 1
ATOM 764 N N . TYR A 1 93 ? -14.590 -1.783 -15.730 1.00 44.78 93 TYR A N 1
ATOM 765 C CA . TYR A 1 93 ? -14.157 -0.488 -15.225 1.00 44.78 93 TYR A CA 1
ATOM 766 C C . TYR A 1 93 ? -14.478 0.536 -16.306 1.00 44.78 93 TYR A C 1
ATOM 768 O O . TYR A 1 93 ? -13.814 0.600 -17.338 1.00 44.78 93 TYR A O 1
ATOM 776 N N . GLN A 1 94 ? -15.554 1.290 -16.095 1.00 40.28 94 GLN A N 1
ATOM 777 C CA . GLN A 1 94 ? -15.821 2.498 -16.861 1.00 40.28 94 GLN A CA 1
ATOM 778 C C . GLN A 1 94 ? -14.627 3.439 -16.671 1.00 40.28 94 GLN A C 1
ATOM 780 O O . GLN A 1 94 ? -14.403 3.956 -15.578 1.00 40.28 94 GLN A O 1
ATOM 785 N N . THR A 1 95 ? -13.841 3.609 -17.729 1.00 45.62 95 THR A N 1
ATOM 786 C CA . THR A 1 95 ? -12.696 4.514 -17.833 1.00 45.62 95 THR A CA 1
ATOM 787 C C . THR A 1 95 ? -13.166 5.955 -17.992 1.00 45.62 95 THR A C 1
ATOM 789 O O . THR A 1 95 ? -12.910 6.606 -18.994 1.00 45.62 95 THR A O 1
ATOM 792 N N . GLU A 1 96 ? -13.834 6.468 -16.966 1.00 51.41 96 GLU A N 1
ATOM 793 C CA . GLU A 1 96 ? -13.800 7.896 -16.675 1.00 51.41 96 GLU A CA 1
ATOM 794 C C . GLU A 1 96 ? -12.850 8.058 -15.485 1.00 51.41 96 GLU A C 1
ATOM 796 O O . GLU A 1 96 ? -13.061 7.385 -14.467 1.00 51.41 96 GLU A O 1
ATOM 801 N N . PRO A 1 97 ? -11.788 8.883 -15.577 1.00 55.03 97 PRO A N 1
ATOM 802 C CA . PRO A 1 97 ? -10.945 9.196 -14.433 1.00 55.03 97 PRO A CA 1
ATOM 803 C C . PRO A 1 97 ? -11.824 9.826 -13.353 1.00 55.03 97 PRO A C 1
ATOM 805 O O . PRO A 1 97 ? -12.132 11.015 -13.382 1.00 55.03 97 PRO A O 1
ATOM 808 N N . ARG A 1 98 ? -12.292 9.015 -12.402 1.00 61.84 98 ARG A N 1
ATOM 809 C CA . ARG A 1 98 ? -13.047 9.529 -11.268 1.00 61.84 98 ARG A CA 1
ATOM 810 C C . ARG A 1 98 ? -12.059 10.314 -10.419 1.00 61.84 98 ARG A C 1
ATOM 812 O O . ARG A 1 98 ? -11.096 9.736 -9.907 1.00 61.84 98 ARG A O 1
ATOM 819 N N . GLU A 1 99 ? -12.289 11.620 -10.317 1.00 70.88 99 GLU A N 1
ATOM 820 C CA . GLU A 1 99 ? -11.457 12.515 -9.520 1.00 70.88 99 GLU A CA 1
ATOM 821 C C . GLU A 1 99 ? -11.238 11.927 -8.119 1.00 70.88 99 GLU A C 1
ATOM 823 O O . GLU A 1 99 ? -12.186 11.529 -7.425 1.00 70.88 99 GLU A O 1
ATOM 828 N N . GLU A 1 100 ? -9.963 11.864 -7.726 1.00 76.81 100 GLU A N 1
ATOM 829 C CA . GLU A 1 100 ? -9.511 11.383 -6.416 1.00 76.81 100 GLU A CA 1
ATOM 830 C C . GLU A 1 100 ? -9.819 9.896 -6.139 1.00 76.81 100 GLU A C 1
ATOM 832 O O . GLU A 1 100 ? -9.916 9.496 -4.981 1.00 76.81 100 GLU A O 1
ATOM 837 N N . SER A 1 101 ? -9.971 9.058 -7.172 1.00 83.88 101 SER A N 1
ATOM 838 C CA . SER A 1 101 ? -10.200 7.606 -7.018 1.00 83.88 101 SER A CA 1
ATOM 839 C C . SER A 1 101 ? -9.148 6.923 -6.141 1.00 83.88 101 SER A C 1
ATOM 841 O O . SER A 1 101 ? -9.506 6.194 -5.224 1.00 83.88 101 SER A O 1
ATOM 843 N N . PHE A 1 102 ? -7.856 7.220 -6.319 1.00 87.00 102 PHE A N 1
ATOM 844 C CA . PHE A 1 102 ? -6.809 6.670 -5.449 1.00 87.00 102 PHE A CA 1
ATOM 845 C C . PHE A 1 102 ? -7.022 7.041 -3.971 1.00 87.00 102 PHE A C 1
ATOM 847 O O . PHE A 1 102 ? -6.983 6.178 -3.091 1.00 87.00 102 PHE A O 1
ATOM 854 N N . LEU A 1 103 ? -7.307 8.317 -3.697 1.00 88.06 103 LEU A N 1
ATOM 855 C CA . LEU A 1 103 ? -7.571 8.791 -2.3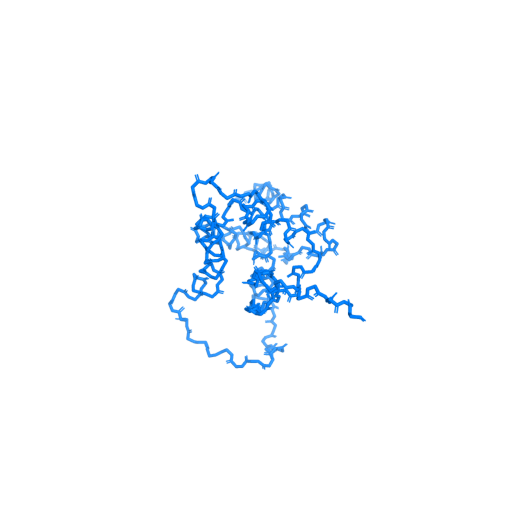43 1.00 88.06 103 LEU A CA 1
ATOM 856 C C . LEU A 1 103 ? -8.800 8.081 -1.757 1.00 88.06 103 LEU A C 1
ATOM 858 O O . LEU A 1 103 ? -8.706 7.506 -0.681 1.00 88.06 103 LEU A O 1
ATOM 862 N N . LYS A 1 104 ? -9.921 8.050 -2.484 1.00 88.56 104 LYS A N 1
ATOM 863 C CA . LYS A 1 104 ? -11.205 7.495 -2.019 1.00 88.56 104 LYS A CA 1
ATOM 864 C C . LYS A 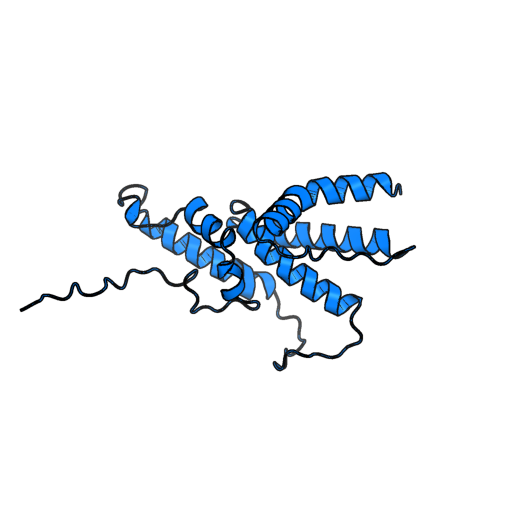1 104 ? -11.192 5.973 -1.874 1.00 88.56 104 LYS A C 1
ATOM 866 O O . LYS A 1 104 ? -11.721 5.443 -0.897 1.00 88.56 104 LYS A O 1
ATOM 871 N N . ASP A 1 105 ? -10.586 5.269 -2.823 1.00 88.56 105 ASP A N 1
ATOM 872 C CA . ASP A 1 105 ? -10.698 3.814 -2.930 1.00 88.56 105 ASP A CA 1
ATOM 873 C C . ASP A 1 105 ? -9.551 3.080 -2.223 1.00 88.56 105 ASP A C 1
ATOM 875 O O . ASP A 1 105 ? -9.767 1.969 -1.716 1.00 88.56 105 ASP A O 1
ATOM 879 N N . VAL A 1 106 ? -8.367 3.706 -2.124 1.00 91.50 106 VAL A N 1
ATOM 880 C CA . VAL A 1 106 ? -7.160 3.114 -1.522 1.00 91.50 106 VAL A CA 1
ATOM 881 C C . VAL A 1 106 ? -6.802 3.748 -0.178 1.00 91.50 106 VAL A C 1
ATOM 883 O O . VAL A 1 106 ? -6.689 3.037 0.820 1.00 91.50 106 VAL A O 1
ATOM 886 N N . VAL A 1 107 ? -6.639 5.072 -0.117 1.00 91.88 107 VAL A N 1
ATOM 887 C CA . VAL A 1 107 ? -6.114 5.752 1.085 1.00 91.88 107 VAL A CA 1
ATOM 888 C C . VAL A 1 107 ? -7.179 5.893 2.176 1.00 91.88 107 VAL A C 1
ATOM 890 O O . VAL A 1 107 ? -6.970 5.450 3.307 1.00 91.88 107 VAL A O 1
ATOM 893 N N . THR A 1 108 ? -8.336 6.475 1.855 1.00 90.94 108 THR A N 1
ATOM 894 C CA . THR A 1 108 ? -9.448 6.738 2.784 1.00 90.94 108 THR A CA 1
ATOM 895 C C . THR A 1 108 ? -9.853 5.513 3.607 1.00 90.94 108 THR A C 1
ATOM 897 O O . THR A 1 108 ? -9.960 5.642 4.822 1.00 90.94 108 THR A O 1
ATOM 900 N N . PRO A 1 109 ? -10.018 4.311 3.041 1.00 92.12 109 PRO A N 1
ATOM 901 C CA . PRO A 1 109 ? -10.472 3.152 3.805 1.00 92.12 109 PRO A CA 1
ATOM 902 C C . PRO A 1 109 ? -9.454 2.663 4.834 1.00 92.12 109 PRO A C 1
ATOM 904 O O . PRO A 1 109 ? -9.828 2.259 5.932 1.00 92.12 109 PRO A O 1
ATOM 907 N N . ILE A 1 110 ? -8.164 2.702 4.494 1.00 92.19 110 ILE A N 1
ATOM 908 C CA . ILE A 1 110 ? -7.086 2.362 5.429 1.00 92.19 110 ILE A CA 1
ATOM 909 C C . ILE A 1 110 ? -7.018 3.440 6.515 1.00 92.19 110 ILE A C 1
ATOM 911 O O . ILE A 1 110 ? -6.967 3.134 7.706 1.00 92.19 110 ILE A O 1
ATOM 915 N N . TYR A 1 111 ? -7.108 4.710 6.115 1.00 91.06 111 TYR A N 1
ATOM 916 C CA . TYR A 1 111 ? -7.144 5.838 7.038 1.00 91.06 111 TYR A CA 1
ATOM 917 C C . TYR A 1 111 ? -8.334 5.769 8.008 1.00 91.06 111 TYR A C 1
ATOM 919 O O . TYR A 1 111 ? -8.176 6.045 9.195 1.00 91.06 111 TYR A O 1
ATOM 927 N N . GLU A 1 112 ? -9.519 5.366 7.552 1.00 91.00 112 GLU A N 1
ATOM 928 C CA . GLU A 1 112 ? -10.702 5.200 8.398 1.00 91.00 112 GLU A CA 1
ATOM 929 C C . GLU A 1 112 ? -10.504 4.129 9.470 1.00 91.00 112 GLU A C 1
ATOM 931 O O . GLU A 1 112 ? -10.953 4.316 10.604 1.00 91.00 112 GLU A O 1
ATOM 936 N N . VAL A 1 113 ? -9.819 3.028 9.145 1.00 90.44 113 VAL A N 1
ATOM 937 C CA . VAL A 1 113 ? -9.433 2.016 10.138 1.00 90.44 113 VAL A CA 1
ATOM 938 C C . VAL A 1 113 ? -8.541 2.658 11.195 1.00 90.44 113 VAL A C 1
ATOM 940 O O . VAL A 1 113 ? -8.879 2.629 12.376 1.00 90.44 113 VAL A O 1
ATOM 943 N N . MET A 1 114 ? -7.471 3.334 10.778 1.00 88.81 114 MET A N 1
ATOM 944 C CA . MET A 1 114 ? -6.543 4.010 11.693 1.00 88.81 114 MET A CA 1
ATOM 945 C C . MET A 1 114 ? -7.255 5.052 12.567 1.00 88.81 114 MET A C 1
ATOM 947 O O . MET A 1 114 ? -7.019 5.135 13.772 1.00 88.81 114 MET A O 1
ATOM 951 N N . GLN A 1 115 ? -8.166 5.833 11.982 1.00 88.31 115 GLN A N 1
ATOM 952 C CA . GLN A 1 115 ? -8.940 6.844 12.695 1.00 88.31 115 GLN A CA 1
ATOM 953 C C . GLN A 1 115 ? -9.874 6.208 13.736 1.00 88.31 115 GLN A C 1
ATOM 955 O O . GLN A 1 115 ? -10.000 6.732 14.848 1.00 88.31 115 GLN A O 1
ATOM 960 N N . LYS A 1 116 ? -10.523 5.083 13.409 1.00 87.62 116 LYS A N 1
ATOM 961 C CA . LYS A 1 116 ? -11.380 4.339 14.346 1.00 87.62 116 LYS A CA 1
ATOM 962 C C . LYS A 1 116 ? -10.569 3.793 15.522 1.00 87.62 116 LYS A C 1
ATOM 964 O O . LYS A 1 116 ? -10.987 3.982 16.664 1.00 87.62 116 LYS A O 1
ATOM 969 N N . GLU A 1 117 ? -9.410 3.191 15.270 1.00 85.88 117 GLU A N 1
ATOM 970 C CA . GLU A 1 117 ? -8.519 2.690 16.327 1.00 85.88 117 GLU A CA 1
ATOM 971 C C . GLU A 1 117 ? -7.995 3.824 17.222 1.00 85.88 117 GLU A C 1
ATOM 973 O O . GLU A 1 117 ? -8.052 3.741 18.450 1.00 85.88 117 GLU A O 1
ATOM 978 N N . ALA A 1 118 ? -7.577 4.944 16.624 1.00 83.69 118 ALA A N 1
ATOM 979 C CA . ALA A 1 118 ? -7.095 6.107 17.365 1.00 83.69 118 ALA A CA 1
ATOM 980 C C . ALA A 1 118 ? -8.170 6.698 18.294 1.00 83.69 118 ALA A C 1
ATOM 982 O O . ALA A 1 118 ? -7.870 7.103 19.417 1.00 83.69 118 ALA A O 1
ATOM 983 N N . ARG A 1 119 ? -9.442 6.712 17.869 1.00 82.44 119 ARG A N 1
ATOM 984 C CA . ARG A 1 119 ? -10.565 7.136 18.725 1.00 82.44 119 ARG A CA 1
ATOM 985 C C . ARG A 1 119 ? -10.816 6.155 19.876 1.00 82.44 119 ARG A C 1
ATOM 987 O O . ARG A 1 119 ? -11.126 6.589 20.986 1.00 82.44 119 ARG A O 1
ATOM 994 N N . ARG A 1 120 ? -10.655 4.846 19.644 1.00 77.62 120 ARG A N 1
ATOM 995 C CA . ARG A 1 120 ? -10.822 3.794 20.670 1.00 77.62 120 ARG A CA 1
ATOM 996 C C . ARG A 1 120 ? -9.768 3.839 21.765 1.00 77.62 120 ARG A C 1
ATOM 998 O O . ARG A 1 120 ? -10.076 3.490 22.901 1.00 77.62 120 ARG A O 1
ATOM 1005 N N . ASN A 1 121 ? -8.580 4.349 21.455 1.00 70.56 121 ASN A N 1
ATOM 1006 C CA . ASN A 1 121 ? -7.500 4.553 22.420 1.00 70.56 121 ASN A CA 1
ATOM 1007 C C . ASN A 1 121 ? -7.926 5.444 23.624 1.00 70.56 121 ASN A C 1
ATOM 1009 O O . ASN A 1 121 ? -7.289 5.421 24.674 1.00 70.56 121 ASN A O 1
ATOM 1013 N N . LYS A 1 122 ? -9.033 6.213 23.538 1.00 71.12 122 LYS A N 1
ATOM 1014 C CA . LYS A 1 122 ? -9.535 7.093 24.626 1.00 71.12 122 LYS A CA 1
ATOM 1015 C C . LYS A 1 122 ? -8.417 7.956 25.247 1.00 71.12 122 LYS A C 1
ATOM 1017 O O . LYS A 1 122 ? -8.366 8.138 26.465 1.00 71.12 122 LYS A O 1
ATOM 1022 N N . SER A 1 123 ? -7.500 8.449 24.413 1.00 63.03 123 SER A N 1
ATOM 1023 C CA . SER A 1 123 ? -6.307 9.207 24.825 1.00 63.03 123 SER A CA 1
ATOM 1024 C C . SER A 1 123 ? -5.352 8.441 25.760 1.00 63.03 123 SER A C 1
ATOM 1026 O O . SER A 1 123 ? -4.852 9.016 26.724 1.00 63.03 123 SER A O 1
ATOM 1028 N N . GLY A 1 124 ? -5.112 7.148 25.512 1.00 60.78 124 GLY A N 1
ATOM 1029 C CA . GLY A 1 124 ? -4.192 6.314 26.300 1.00 60.78 124 GLY A CA 1
ATOM 1030 C C . GLY A 1 124 ? -4.813 5.683 27.548 1.00 60.78 124 GLY A C 1
ATOM 1031 O O . GLY A 1 124 ? -4.100 5.104 28.361 1.00 60.78 124 GLY A O 1
ATOM 1032 N N . LYS A 1 125 ? -6.134 5.807 27.732 1.00 59.38 125 LYS A N 1
ATOM 1033 C CA . LYS A 1 125 ? -6.853 5.287 28.912 1.00 59.38 125 LYS A CA 1
ATOM 1034 C C . LYS A 1 125 ? -7.451 3.895 28.704 1.00 59.38 125 LYS A C 1
ATOM 1036 O O . LYS A 1 125 ? -7.976 3.315 29.652 1.00 59.38 125 LYS A O 1
ATOM 1041 N N . ALA A 1 126 ? -7.446 3.384 27.475 1.00 61.62 126 ALA A N 1
ATOM 1042 C CA . ALA A 1 126 ? -7.894 2.031 27.171 1.00 61.62 126 ALA A CA 1
ATOM 1043 C C . ALA A 1 126 ? -6.738 1.032 27.334 1.00 61.62 126 ALA A C 1
ATOM 1045 O O . ALA A 1 126 ? -5.594 1.353 27.023 1.00 61.62 126 ALA A O 1
ATOM 1046 N N . SER A 1 127 ? -7.046 -0.188 27.790 1.00 62.22 127 SER A N 1
ATOM 1047 C CA . SER A 1 127 ? -6.079 -1.295 27.792 1.00 62.22 127 SER A CA 1
ATOM 1048 C C . SER A 1 127 ? -5.479 -1.468 26.394 1.00 62.22 127 SER A C 1
ATOM 1050 O O . SER A 1 127 ? -6.217 -1.422 25.409 1.00 62.22 127 SER A O 1
ATOM 1052 N N . HIS A 1 128 ? -4.167 -1.707 26.303 1.00 59.41 128 HIS A N 1
ATOM 1053 C CA . HIS A 1 128 ? -3.466 -1.944 25.032 1.00 59.41 128 HIS A CA 1
ATOM 1054 C C . HIS A 1 128 ? -4.067 -3.093 24.208 1.00 59.41 128 HIS A C 1
ATOM 1056 O O . HIS A 1 128 ? -3.948 -3.100 22.995 1.00 59.41 128 HIS A O 1
ATOM 1062 N N . SER A 1 129 ? -4.778 -4.025 24.845 1.00 62.62 129 SER A N 1
ATOM 1063 C CA . SER A 1 129 ? -5.496 -5.114 24.173 1.00 62.62 129 SER A CA 1
ATOM 1064 C C . SER A 1 129 ? -6.789 -4.697 23.452 1.00 62.62 129 SER A C 1
ATOM 1066 O O . SER A 1 129 ? -7.406 -5.530 22.796 1.00 62.62 129 SER A O 1
ATOM 1068 N N . ALA A 1 130 ? -7.246 -3.450 23.608 1.00 66.25 130 ALA A N 1
ATOM 1069 C CA . ALA A 1 130 ? -8.560 -2.995 23.142 1.00 66.25 130 ALA A CA 1
ATOM 1070 C C . ALA A 1 130 ? -8.526 -2.156 21.848 1.00 66.25 130 ALA A C 1
ATOM 1072 O O . ALA A 1 130 ? -9.582 -1.759 21.352 1.00 66.25 130 ALA A O 1
ATOM 1073 N N . TRP A 1 131 ? -7.343 -1.834 21.322 1.00 75.00 131 TRP A N 1
ATOM 1074 C CA . TRP A 1 131 ? -7.174 -1.021 20.115 1.00 75.00 131 TRP A CA 1
ATOM 1075 C C . TRP A 1 131 ? -5.871 -1.392 19.400 1.00 75.00 131 TRP A C 1
ATOM 1077 O O . TRP A 1 131 ? -4.922 -1.820 20.049 1.00 75.00 131 TRP A O 1
ATOM 1087 N N . ARG A 1 132 ? -5.828 -1.229 18.074 1.00 83.38 132 ARG A N 1
ATOM 1088 C CA . ARG A 1 132 ? -4.637 -1.496 17.251 1.00 83.38 132 ARG A CA 1
ATOM 1089 C C . ARG A 1 132 ? -3.872 -0.208 16.970 1.00 83.38 132 ARG A C 1
ATOM 1091 O O . ARG A 1 132 ? -4.457 0.790 16.550 1.00 83.38 132 ARG A O 1
ATOM 1098 N N . ASN A 1 133 ? -2.567 -0.218 17.183 1.00 84.69 133 ASN A N 1
ATOM 1099 C CA . ASN A 1 133 ? -1.681 0.886 16.842 1.00 84.69 133 ASN A CA 1
ATOM 1100 C C . ASN A 1 133 ? -1.108 0.728 15.414 1.00 84.69 133 ASN A C 1
ATOM 1102 O O . ASN A 1 133 ? -1.483 -0.188 14.686 1.00 84.69 133 ASN A O 1
ATOM 1106 N N . TYR A 1 134 ? -0.245 1.654 14.980 1.00 85.44 134 TYR A N 1
ATOM 1107 C CA . TYR A 1 134 ? 0.352 1.605 13.637 1.00 85.44 134 TYR A CA 1
ATOM 1108 C C . TYR A 1 134 ? 1.124 0.306 13.385 1.00 85.44 134 TYR A C 1
ATOM 1110 O O . TYR A 1 134 ? 1.032 -0.228 12.288 1.00 85.44 134 TYR A O 1
ATOM 1118 N N . ASP A 1 135 ? 1.841 -0.200 14.388 1.00 88.25 135 ASP A N 1
ATOM 1119 C CA . ASP A 1 135 ? 2.618 -1.437 14.313 1.00 88.25 135 ASP A CA 1
ATOM 1120 C C . ASP A 1 135 ? 1.703 -2.654 14.131 1.00 88.25 135 ASP A C 1
ATOM 1122 O O . ASP A 1 135 ? 1.885 -3.404 13.180 1.00 88.25 135 ASP A O 1
ATOM 1126 N N . ASP A 1 136 ? 0.629 -2.763 14.927 1.00 88.81 136 ASP A N 1
ATOM 1127 C CA . ASP A 1 136 ? -0.361 -3.850 14.813 1.00 88.81 136 ASP A CA 1
ATOM 1128 C C . ASP A 1 136 ? -1.039 -3.870 13.426 1.00 88.81 136 ASP A C 1
ATOM 1130 O O . ASP A 1 136 ? -1.300 -4.922 12.840 1.00 88.81 136 ASP A O 1
ATOM 1134 N N . LEU A 1 137 ? -1.360 -2.688 12.882 1.00 91.00 137 LEU A N 1
ATOM 1135 C CA . LEU A 1 137 ? -1.952 -2.560 11.546 1.00 91.00 137 LEU A CA 1
ATOM 1136 C C . LEU A 1 137 ? -0.951 -2.897 10.443 1.00 91.00 137 LEU A C 1
ATOM 1138 O O . LEU A 1 137 ? -1.320 -3.470 9.420 1.00 91.00 137 LEU A O 1
ATOM 1142 N N . ASN A 1 138 ? 0.305 -2.524 10.641 1.00 93.31 138 ASN A N 1
ATOM 1143 C CA . ASN A 1 138 ? 1.382 -2.765 9.703 1.00 93.31 138 ASN A CA 1
ATOM 1144 C C . ASN A 1 138 ? 1.819 -4.243 9.699 1.00 93.31 138 ASN A C 1
ATOM 1146 O O . ASN A 1 138 ? 2.114 -4.786 8.637 1.00 93.31 138 ASN A O 1
ATOM 1150 N N . GLU A 1 139 ? 1.744 -4.928 10.845 1.00 92.56 139 GLU A N 1
ATOM 1151 C CA . GLU A 1 139 ? 1.974 -6.372 10.986 1.00 92.56 139 GLU A CA 1
ATOM 1152 C C . GLU A 1 139 ? 1.045 -7.201 10.090 1.00 92.56 139 GLU A C 1
ATOM 1154 O O . GLU A 1 139 ? 1.458 -8.223 9.540 1.00 92.56 139 GLU A O 1
ATOM 1159 N N . TYR A 1 140 ? -0.182 -6.731 9.838 1.00 91.88 140 TYR A N 1
ATOM 1160 C CA . TYR A 1 140 ? -1.091 -7.384 8.890 1.00 91.88 140 TYR A CA 1
ATOM 1161 C C . TYR A 1 140 ? -0.445 -7.592 7.508 1.00 91.88 140 TYR A C 1
ATOM 1163 O O . TYR A 1 140 ? -0.660 -8.624 6.870 1.00 91.88 140 TYR A O 1
ATOM 1171 N N . PHE A 1 141 ? 0.381 -6.641 7.062 1.00 94.19 141 PHE A N 1
ATOM 1172 C CA . PHE A 1 141 ? 1.061 -6.674 5.766 1.00 94.19 141 PHE A CA 1
ATOM 1173 C C . PHE A 1 141 ? 2.376 -7.456 5.783 1.00 94.19 141 PHE A C 1
ATOM 1175 O O . PHE A 1 141 ? 2.961 -7.675 4.727 1.00 94.19 141 PHE A O 1
ATOM 1182 N N . TRP A 1 142 ? 2.820 -7.927 6.948 1.00 90.88 142 TRP A N 1
ATOM 1183 C CA . TRP A 1 142 ? 3.884 -8.923 7.065 1.00 90.88 142 TRP A CA 1
ATOM 1184 C C . TRP A 1 142 ? 3.366 -10.358 6.910 1.00 90.88 142 TRP A C 1
ATOM 1186 O O . TRP A 1 142 ? 4.153 -11.297 6.895 1.00 90.88 142 TRP A O 1
ATOM 1196 N N . ASN A 1 143 ? 2.058 -10.571 6.764 1.00 89.94 143 ASN A N 1
ATOM 1197 C CA . ASN A 1 143 ? 1.491 -11.901 6.570 1.00 89.94 143 ASN A CA 1
ATOM 1198 C C . ASN A 1 143 ? 1.064 -12.113 5.113 1.00 89.94 143 ASN A C 1
ATOM 1200 O O . ASN A 1 143 ? 0.390 -11.260 4.551 1.00 89.94 143 ASN A O 1
ATOM 1204 N N . GLU A 1 144 ? 1.321 -13.289 4.531 1.00 88.31 144 GLU A N 1
ATOM 1205 C CA . GLU A 1 144 ? 0.830 -13.652 3.185 1.00 88.31 144 GLU A CA 1
ATOM 1206 C C . GLU A 1 144 ? -0.700 -13.527 3.046 1.00 88.31 144 GLU A C 1
ATOM 1208 O O . GLU A 1 144 ? -1.234 -13.330 1.953 1.00 88.31 144 GLU A O 1
ATOM 1213 N N . LYS A 1 145 ? -1.441 -13.584 4.162 1.00 86.44 145 LYS A N 1
ATOM 1214 C CA . LYS A 1 145 ? -2.880 -13.289 4.194 1.00 86.44 145 LYS A CA 1
ATOM 1215 C C . LYS A 1 145 ? -3.216 -11.878 3.712 1.00 86.44 145 LYS A C 1
ATOM 1217 O O . LYS A 1 145 ? -4.356 -11.675 3.301 1.00 86.44 145 LYS A O 1
ATOM 1222 N N . CYS A 1 146 ? -2.275 -10.932 3.701 1.00 90.75 146 CYS A N 1
ATOM 1223 C CA . CYS A 1 146 ? -2.510 -9.602 3.155 1.00 90.75 146 CYS A CA 1
ATOM 1224 C C . CYS A 1 146 ? -2.937 -9.661 1.685 1.00 90.75 146 CYS A C 1
ATOM 1226 O O . CYS A 1 146 ? -3.790 -8.882 1.289 1.00 90.75 146 CYS A O 1
ATOM 1228 N N . PHE A 1 147 ? -2.476 -10.641 0.898 1.00 90.12 147 PHE A N 1
ATOM 1229 C CA . PHE A 1 147 ? -2.922 -10.820 -0.490 1.00 90.12 147 PHE A CA 1
ATOM 1230 C C . PHE A 1 147 ? -4.403 -11.208 -0.608 1.00 90.12 147 PHE A C 1
ATOM 1232 O O . PHE A 1 147 ? -5.022 -10.965 -1.641 1.00 90.12 147 PHE A O 1
ATOM 1239 N N . LYS A 1 148 ? -5.012 -11.745 0.459 1.00 90.12 148 LYS A N 1
ATOM 1240 C CA . LYS A 1 148 ? -6.463 -11.993 0.522 1.00 90.12 148 LYS A CA 1
ATOM 1241 C C . LYS A 1 148 ? -7.276 -10.716 0.712 1.00 90.12 148 LYS A C 1
ATOM 1243 O O . LYS A 1 148 ? -8.480 -10.751 0.485 1.00 90.12 148 LYS A O 1
ATOM 1248 N N . LEU A 1 149 ? -6.639 -9.610 1.112 1.00 91.00 149 LEU A N 1
ATOM 1249 C CA . LEU A 1 149 ? -7.274 -8.293 1.105 1.00 91.00 149 LEU A CA 1
ATOM 1250 C C . LEU A 1 149 ? -7.710 -7.922 -0.315 1.00 91.00 149 LEU A C 1
ATOM 1252 O O . LEU A 1 149 ? -8.722 -7.254 -0.473 1.00 91.00 149 LEU A O 1
ATOM 1256 N N . GLY A 1 150 ? -6.989 -8.398 -1.332 1.00 89.56 150 GLY A N 1
ATOM 1257 C CA . GLY A 1 150 ? -7.331 -8.209 -2.732 1.00 89.56 150 GLY A CA 1
ATOM 1258 C C . GLY A 1 150 ? -7.005 -6.815 -3.266 1.00 89.56 150 GLY A C 1
ATOM 1259 O O . GLY A 1 150 ? -6.637 -5.886 -2.536 1.00 89.56 150 GLY A O 1
ATOM 1260 N N . TRP A 1 151 ? -7.139 -6.688 -4.583 1.00 88.94 151 TRP A N 1
ATOM 1261 C CA . TRP A 1 151 ? -6.983 -5.435 -5.307 1.00 88.94 151 TRP A CA 1
ATOM 1262 C C . TRP A 1 151 ? -8.012 -5.370 -6.450 1.00 88.94 151 TRP A C 1
ATOM 1264 O O . TRP A 1 151 ? -7.854 -6.105 -7.428 1.00 88.94 151 TRP A O 1
ATOM 1274 N N . PRO A 1 152 ? -9.089 -4.566 -6.328 1.00 89.94 152 PRO A N 1
ATOM 1275 C CA . PRO A 1 152 ? -9.412 -3.654 -5.222 1.00 89.94 152 PRO A CA 1
ATOM 1276 C C . PRO A 1 152 ? -9.623 -4.349 -3.869 1.00 89.94 152 PRO A C 1
ATOM 1278 O O . PRO A 1 152 ? -9.980 -5.523 -3.810 1.00 89.94 152 PRO A O 1
ATOM 1281 N N . MET A 1 153 ? -9.413 -3.606 -2.780 1.00 90.62 153 MET A N 1
ATOM 1282 C CA . MET A 1 153 ? -9.480 -4.150 -1.420 1.00 90.62 153 MET A CA 1
ATOM 1283 C C . MET A 1 153 ? -10.905 -4.562 -1.015 1.00 90.62 153 MET A C 1
ATOM 1285 O O . MET A 1 153 ? -11.828 -3.743 -1.043 1.00 90.62 153 MET A O 1
ATOM 1289 N N . ASP A 1 154 ? -11.071 -5.797 -0.543 1.00 89.62 154 ASP A N 1
ATOM 1290 C CA . ASP A 1 154 ? -12.319 -6.308 0.016 1.00 89.62 154 ASP A CA 1
ATOM 1291 C C . ASP A 1 154 ? -12.593 -5.679 1.388 1.00 89.62 154 ASP A C 1
ATOM 1293 O O . ASP A 1 154 ? -11.918 -5.959 2.379 1.00 89.62 154 ASP A O 1
ATOM 1297 N N . ARG A 1 155 ? -13.642 -4.853 1.462 1.00 86.62 155 ARG A N 1
ATOM 1298 C CA . ARG A 1 155 ? -14.100 -4.185 2.694 1.00 86.62 155 ARG A CA 1
ATOM 1299 C C . ARG A 1 155 ? -14.563 -5.152 3.786 1.00 86.62 155 ARG A C 1
ATOM 1301 O O . ARG A 1 155 ? -14.751 -4.719 4.919 1.00 86.62 155 ARG A O 1
ATOM 1308 N N . LYS A 1 156 ? -14.776 -6.429 3.458 1.00 86.88 156 LYS A N 1
ATOM 1309 C CA . LYS A 1 156 ? -15.148 -7.484 4.409 1.00 86.88 156 LYS A CA 1
ATOM 1310 C C . LYS A 1 156 ? -13.944 -8.231 4.979 1.00 86.88 156 LYS A C 1
ATOM 1312 O O . LYS A 1 156 ? -14.135 -9.046 5.876 1.00 86.88 156 LYS A O 1
ATOM 1317 N N . ALA A 1 157 ? -12.736 -7.977 4.475 1.00 88.25 157 ALA A N 1
ATOM 1318 C CA . ALA A 1 157 ? -11.530 -8.615 4.976 1.00 88.25 157 ALA A CA 1
ATOM 1319 C C . ALA A 1 157 ? -11.258 -8.246 6.443 1.00 88.25 157 ALA A C 1
ATOM 1321 O O . ALA A 1 157 ? -11.565 -7.136 6.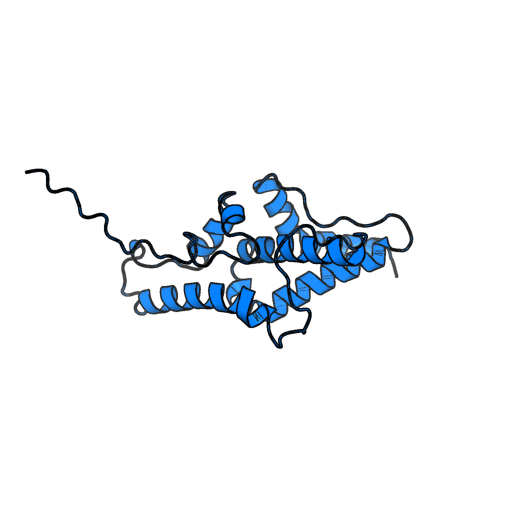892 1.00 88.25 157 ALA A O 1
ATOM 1322 N N . ASP A 1 158 ? -10.588 -9.156 7.152 1.00 86.75 158 ASP A N 1
ATOM 1323 C CA . ASP A 1 158 ? -10.240 -9.030 8.575 1.00 86.75 158 ASP A CA 1
ATOM 1324 C C . ASP A 1 158 ? -9.486 -7.728 8.901 1.00 86.75 158 ASP A C 1
ATOM 1326 O O . ASP A 1 158 ? -9.559 -7.222 10.015 1.00 86.75 158 ASP A O 1
ATOM 1330 N N . PHE A 1 159 ? -8.787 -7.134 7.929 1.00 88.25 159 PHE A N 1
ATOM 1331 C CA . PHE A 1 159 ? -8.130 -5.839 8.105 1.00 88.25 159 PHE A CA 1
ATOM 1332 C C . PHE A 1 159 ? -9.109 -4.716 8.506 1.00 88.25 159 PHE A C 1
ATOM 1334 O O . PHE A 1 159 ? -8.812 -3.920 9.406 1.00 88.25 159 PHE A O 1
ATOM 1341 N N . PHE A 1 160 ? -10.278 -4.669 7.852 1.00 87.56 160 PHE A N 1
ATOM 1342 C CA . PHE A 1 160 ? -11.302 -3.636 8.044 1.00 87.56 160 PHE A CA 1
ATOM 1343 C C . PHE A 1 160 ? -12.296 -3.967 9.161 1.00 87.56 160 PHE A C 1
ATOM 1345 O O . PHE A 1 160 ? -12.974 -3.066 9.665 1.00 87.56 160 PHE A O 1
ATOM 1352 N N . VAL A 1 161 ? -12.395 -5.241 9.548 1.00 80.88 161 VAL A N 1
ATOM 1353 C CA . VAL A 1 161 ? -13.327 -5.720 10.570 1.00 80.88 161 VAL A CA 1
ATOM 1354 C C . VAL A 1 161 ? -12.592 -5.867 11.898 1.00 80.88 161 VAL A C 1
ATOM 1356 O O . VAL A 1 161 ? -11.712 -6.704 12.052 1.00 80.88 161 VAL A O 1
ATOM 1359 N N . HIS A 1 162 ? -12.977 -5.072 12.895 1.00 66.81 162 HIS A N 1
ATOM 1360 C CA . HIS A 1 162 ? -12.503 -5.282 14.263 1.00 66.81 162 HIS A CA 1
ATOM 1361 C C . HIS A 1 162 ? -13.262 -6.455 14.882 1.00 66.81 162 HIS A C 1
ATOM 1363 O O . HIS A 1 162 ? -14.493 -6.495 14.817 1.00 66.81 162 HIS A O 1
ATOM 1369 N N . SER A 1 163 ? -12.562 -7.403 15.500 1.00 54.56 163 SER A N 1
ATOM 1370 C CA . SER A 1 163 ? -13.148 -8.583 16.147 1.00 54.56 163 SER A CA 1
ATOM 1371 C C . SER A 1 163 ? -13.837 -8.261 17.485 1.00 54.56 163 SER A C 1
ATOM 1373 O O . SER A 1 163 ? -13.712 -9.009 18.449 1.00 54.56 163 SER A O 1
ATOM 1375 N N . ASP A 1 164 ? -14.621 -7.179 17.547 1.00 51.00 164 ASP A N 1
ATOM 1376 C CA . ASP A 1 164 ? -15.503 -6.871 18.686 1.00 51.00 164 ASP A CA 1
ATOM 1377 C C . ASP A 1 164 ? -16.729 -7.791 18.755 1.00 51.00 164 ASP A C 1
ATOM 1379 O O . ASP A 1 164 ? -17.556 -7.670 19.662 1.00 51.00 164 ASP A O 1
ATOM 1383 N N . VAL A 1 165 ? -16.864 -8.746 17.832 1.00 45.28 165 VAL A N 1
ATOM 1384 C CA . VAL A 1 165 ? -17.760 -9.878 18.056 1.00 45.28 165 VAL A CA 1
ATOM 1385 C C . VAL A 1 165 ? -17.068 -10.794 19.055 1.00 45.28 165 VAL A C 1
ATOM 1387 O O . VAL A 1 165 ? -16.398 -11.762 18.694 1.00 45.28 165 VAL A O 1
ATOM 1390 N N . ILE A 1 166 ? -17.236 -10.461 20.335 1.00 39.50 166 ILE A N 1
ATOM 1391 C CA . ILE A 1 166 ? -17.149 -11.403 21.447 1.00 39.50 166 ILE A CA 1
ATOM 1392 C C . ILE A 1 166 ? -17.815 -12.688 20.953 1.00 39.50 166 ILE A C 1
ATOM 1394 O O . ILE A 1 166 ? -19.034 -12.721 20.774 1.00 39.50 166 ILE A O 1
ATOM 1398 N N . LYS A 1 167 ? -17.030 -13.742 20.690 1.00 34.16 167 LYS A N 1
ATOM 1399 C CA . LYS A 1 167 ? -17.602 -15.085 20.590 1.00 34.16 167 LYS A CA 1
ATOM 1400 C C . LYS A 1 167 ? -18.388 -15.256 21.887 1.00 34.16 167 LYS A C 1
ATOM 1402 O O . LYS A 1 167 ? -17.760 -15.124 22.942 1.00 34.16 167 LYS A O 1
ATOM 1407 N N . PRO A 1 168 ? -19.717 -15.475 21.862 1.00 33.88 168 PRO A N 1
ATOM 1408 C CA . PRO A 1 168 ? -20.413 -15.794 23.090 1.00 33.88 168 PRO A CA 1
ATOM 1409 C C . PRO A 1 168 ? -19.687 -17.007 23.657 1.00 33.88 168 PRO A C 1
ATOM 1411 O O . PRO A 1 168 ? -19.564 -18.036 22.991 1.00 33.88 168 PRO A O 1
ATOM 1414 N N . ALA A 1 169 ? -19.093 -16.839 24.839 1.00 41.31 169 ALA A N 1
ATOM 1415 C CA . ALA A 1 169 ? -18.552 -17.957 25.574 1.00 41.31 169 ALA A CA 1
ATOM 1416 C C . ALA A 1 169 ? -19.708 -18.943 25.700 1.00 41.31 169 ALA A C 1
ATOM 1418 O O . ALA A 1 169 ? -20.735 -18.611 26.297 1.00 41.31 169 ALA A O 1
ATOM 1419 N N . ASN A 1 170 ? -19.570 -20.105 25.063 1.00 40.66 170 ASN A N 1
ATOM 1420 C CA . ASN A 1 170 ? -20.478 -21.217 25.258 1.00 40.66 170 ASN A CA 1
ATOM 1421 C C . ASN A 1 170 ? -20.543 -21.453 26.768 1.00 40.66 170 ASN A C 1
ATOM 1423 O O . ASN A 1 170 ? -19.610 -21.995 27.359 1.00 40.66 170 ASN A O 1
ATOM 1427 N N . LYS A 1 171 ? -21.625 -21.000 27.404 1.00 38.56 171 LYS A N 1
ATOM 1428 C CA . LYS A 1 171 ? -22.014 -21.521 28.704 1.00 38.56 171 LYS A CA 1
ATOM 1429 C C . LYS A 1 171 ? -22.453 -22.947 28.427 1.00 38.56 171 LYS A C 1
ATOM 1431 O O . LYS A 1 171 ? -23.564 -23.169 27.955 1.00 38.56 171 LYS A O 1
ATOM 1436 N N . CYS A 1 172 ? -21.542 -23.884 28.657 1.00 40.34 172 CYS A N 1
ATOM 1437 C CA . CYS A 1 172 ? -21.920 -25.260 28.917 1.00 40.34 172 CYS A CA 1
ATOM 1438 C C . CYS A 1 172 ? -22.903 -25.227 30.095 1.00 40.34 172 CYS A C 1
ATOM 1440 O O . CYS A 1 172 ? -22.549 -24.748 31.175 1.00 40.34 172 CYS A O 1
ATOM 1442 N N . ILE A 1 173 ? -24.143 -25.630 29.825 1.00 44.69 173 ILE A N 1
ATOM 1443 C CA . ILE A 1 173 ? -25.102 -26.076 30.837 1.00 44.69 173 ILE A CA 1
ATOM 1444 C C . ILE A 1 173 ? -24.836 -27.561 31.048 1.00 44.69 173 ILE A C 1
ATOM 1446 O O . ILE A 1 173 ? -24.628 -28.247 30.019 1.00 44.69 173 ILE A O 1
#

Sequence (173 aa):
MDSNTFQKLMDKIFKNYQSWCKYLHCTPNLECPWGDRRQQSQLLYIALYLLIWGEASNIRFMPECLCYIFHHMANEMYGTLFGNVQHVTGGTYQTEPREESFLKDVVTPIYEVMQKEARRNKSGKASHSAWRNYDDLNEYFWNEKCFKLGWPMDRKADFFVHSDVIKPANKCI

Radius of gyration: 19.23 Å; chains: 1; bounding box: 50×39×56 Å